Protein AF-A0A7K1LJY1-F1 (afdb_monomer_lite)

Radius of gyration: 19.33 Å; chains: 1; bounding box: 56×47×33 Å

Organism: NCBI:txid592378

Foldseek 3Di:
DPDPVPPPPPPPVVVVVVVCCVVVVVCVVVVQVVVCVVVVDPDDDDDPVVVVVVVVVVCVVCVDPDDD

Sequence (68 aa):
MSAAHHLVRRIRRSGLVRFASGVLGADKYERYLDYHRRHGCSEPPMSEKEYWRSLTDHQEANPGARCC

pLDDT: mean 77.82, std 14.74, range [47.88, 94.06]

Secondary structure (DSSP, 8-state):
--SSSSGGGGS-HHHHHHHHHHHHTTTHHHHHHHHHHHHT-SSPPPPHHHHHHHHHHHHHHS------

Structure (mmCIF, N/CA/C/O backbone):
data_AF-A0A7K1LJY1-F1
#
_entry.id   AF-A0A7K1LJY1-F1
#
loop_
_atom_site.group_PDB
_atom_site.id
_atom_site.type_symbol
_atom_site.label_atom_id
_atom_site.label_alt_id
_atom_site.label_comp_id
_atom_site.label_asym_id
_atom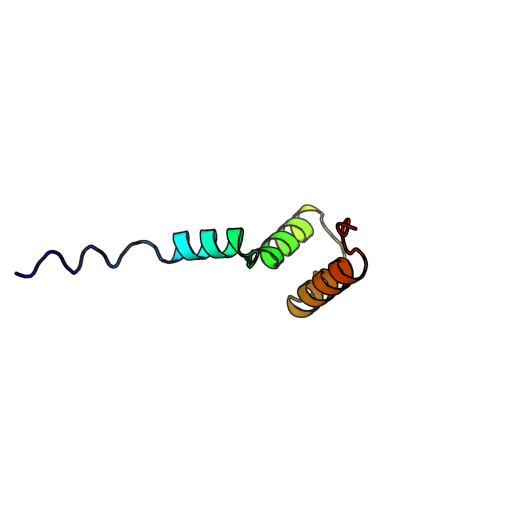_site.label_entity_id
_at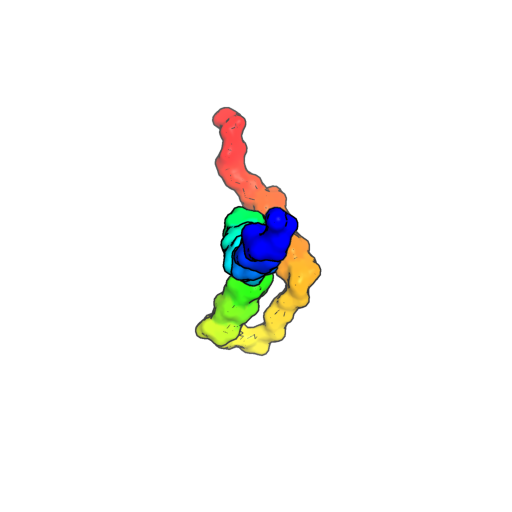om_site.label_seq_id
_atom_site.pdbx_PDB_ins_code
_atom_site.Cartn_x
_atom_site.Cartn_y
_atom_site.Cartn_z
_atom_site.occupancy
_atom_site.B_iso_or_equiv
_atom_site.auth_seq_id
_atom_site.auth_comp_id
_atom_site.auth_asym_id
_atom_site.auth_atom_id
_atom_site.pdbx_PDB_model_num
ATOM 1 N N . MET A 1 1 ? -29.642 29.855 -22.817 1.00 47.88 1 MET A N 1
ATOM 2 C CA . MET A 1 1 ? -28.310 29.296 -22.481 1.00 47.88 1 MET A CA 1
ATOM 3 C C . MET A 1 1 ? -28.362 28.636 -21.093 1.00 47.88 1 MET A C 1
ATOM 5 O O . MET A 1 1 ? -28.001 29.287 -20.127 1.00 47.88 1 MET A O 1
ATOM 9 N N . SER A 1 2 ? -28.898 27.408 -20.940 1.00 52.38 2 SER A N 1
ATOM 10 C CA . SER A 1 2 ? -29.112 26.829 -19.586 1.00 52.38 2 SER A CA 1
ATOM 11 C C . SER A 1 2 ? -29.055 25.288 -19.435 1.00 52.38 2 SER A C 1
ATOM 13 O O . SER A 1 2 ? -29.173 24.796 -18.325 1.00 52.38 2 SER A O 1
ATOM 15 N N . ALA A 1 3 ? -28.812 24.481 -20.477 1.00 56.19 3 ALA A N 1
ATOM 16 C CA . ALA A 1 3 ? -28.923 23.011 -20.338 1.00 56.19 3 ALA A CA 1
ATOM 17 C C . ALA A 1 3 ? -27.595 22.224 -20.413 1.00 56.19 3 ALA A C 1
ATOM 19 O O . ALA A 1 3 ? -27.517 21.100 -19.924 1.00 56.19 3 ALA A O 1
ATOM 20 N N . ALA A 1 4 ? -26.526 22.796 -20.981 1.00 53.69 4 ALA A N 1
ATOM 21 C CA . ALA A 1 4 ? -25.313 22.037 -21.317 1.00 53.69 4 ALA A CA 1
ATOM 22 C C . ALA A 1 4 ? -24.314 21.852 -20.152 1.00 53.69 4 ALA A C 1
ATOM 24 O O . ALA A 1 4 ? -23.492 20.940 -20.185 1.00 53.69 4 ALA A O 1
ATOM 25 N N . HIS A 1 5 ? -24.383 22.672 -19.097 1.00 50.16 5 HIS A N 1
ATOM 26 C CA . HIS A 1 5 ? -23.387 22.648 -18.011 1.00 50.16 5 HIS A CA 1
ATOM 27 C C . HIS A 1 5 ? -23.648 21.586 -16.926 1.00 50.16 5 HIS A C 1
ATOM 29 O O . HIS A 1 5 ? -22.735 21.246 -16.173 1.00 50.16 5 HIS A O 1
ATOM 35 N N . HIS A 1 6 ? -24.855 21.017 -16.838 1.00 50.84 6 HIS A N 1
ATOM 36 C CA . HIS A 1 6 ? -25.170 20.019 -15.805 1.00 50.84 6 HIS A CA 1
ATOM 37 C C . HIS A 1 6 ? -24.772 18.583 -16.183 1.00 50.84 6 HIS A C 1
ATOM 39 O O . HIS A 1 6 ? -24.556 17.762 -15.291 1.00 50.84 6 HIS A O 1
ATOM 45 N N . LEU A 1 7 ? -24.607 18.278 -17.475 1.00 56.09 7 LEU A N 1
ATOM 46 C CA . LEU A 1 7 ? -24.377 16.907 -17.947 1.00 56.09 7 LEU A CA 1
ATOM 47 C C . LEU A 1 7 ? -22.916 16.434 -17.787 1.00 56.09 7 LEU A C 1
ATOM 49 O O . LEU A 1 7 ? -22.658 15.240 -17.670 1.00 56.09 7 LEU A O 1
ATOM 53 N N . VAL A 1 8 ? -21.953 17.356 -17.693 1.00 55.59 8 VAL A N 1
ATOM 54 C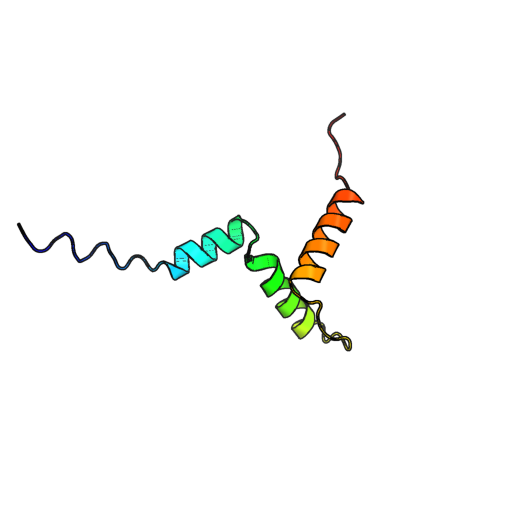 CA . VAL A 1 8 ? -20.510 17.036 -17.631 1.00 55.59 8 VAL A CA 1
ATOM 55 C C . VAL A 1 8 ? -20.039 16.626 -16.219 1.00 55.59 8 VAL A C 1
ATOM 57 O O . VAL A 1 8 ? -18.976 16.031 -16.053 1.00 55.59 8 VAL A O 1
ATOM 60 N N . ARG A 1 9 ? -20.836 16.848 -15.162 1.00 54.03 9 ARG A N 1
ATOM 61 C CA . ARG A 1 9 ? -20.418 16.601 -13.759 1.00 54.03 9 ARG A CA 1
ATOM 62 C C . ARG A 1 9 ? -20.529 15.150 -13.276 1.00 54.03 9 ARG A C 1
ATOM 64 O O . ARG A 1 9 ? -20.247 14.890 -12.107 1.00 54.03 9 ARG A O 1
ATOM 71 N N . ARG A 1 10 ? -20.904 14.195 -14.135 1.00 54.94 10 ARG A N 1
ATOM 72 C CA . ARG A 1 10 ? -21.038 12.774 -13.758 1.00 54.94 10 ARG A CA 1
ATOM 73 C C . ARG A 1 10 ? -20.110 11.841 -14.533 1.00 54.94 10 ARG A C 1
ATOM 75 O O . ARG A 1 10 ? -20.389 10.653 -14.651 1.00 54.94 10 ARG A O 1
ATOM 82 N N . ILE A 1 11 ? -18.956 12.342 -14.977 1.00 57.66 11 ILE A N 1
ATOM 83 C CA . ILE A 1 11 ? -17.801 11.462 -15.181 1.00 57.66 11 ILE A CA 1
ATOM 84 C C . ILE A 1 11 ? -17.478 10.876 -13.807 1.00 57.66 11 ILE A C 1
ATOM 86 O O . ILE A 1 11 ? -17.177 11.600 -12.856 1.00 57.66 11 ILE A O 1
ATOM 90 N N . ARG A 1 12 ? -17.677 9.563 -13.672 1.00 58.47 12 ARG A N 1
ATOM 91 C CA . ARG A 1 12 ? -17.578 8.824 -12.414 1.00 58.47 12 ARG A CA 1
ATOM 92 C C . ARG A 1 12 ? -16.170 9.019 -11.849 1.00 58.47 12 ARG A C 1
ATOM 94 O O . ARG A 1 12 ? -15.250 8.317 -12.257 1.00 58.47 12 ARG A O 1
ATOM 101 N N . ARG A 1 13 ? -16.006 9.961 -10.905 1.00 59.72 13 ARG A N 1
ATOM 102 C CA . ARG A 1 13 ? -14.745 10.194 -10.171 1.00 59.72 13 ARG A CA 1
ATOM 103 C C . ARG A 1 13 ? -14.136 8.878 -9.688 1.00 59.72 13 ARG A C 1
ATOM 105 O O . ARG A 1 13 ? -12.929 8.735 -9.712 1.00 59.72 13 ARG A O 1
ATOM 112 N N . SER A 1 14 ? -14.966 7.895 -9.347 1.00 66.38 14 SER A N 1
ATOM 113 C CA . SER A 1 14 ? -14.547 6.550 -8.954 1.00 66.38 14 SER A CA 1
ATOM 114 C C . SER A 1 14 ? -13.739 5.791 -10.013 1.00 66.38 14 SER A C 1
ATOM 116 O O . SER A 1 14 ? -12.788 5.116 -9.646 1.00 66.38 14 SER A O 1
ATOM 118 N N . GLY A 1 15 ? -14.063 5.892 -11.304 1.00 69.69 15 GLY A N 1
ATOM 119 C CA . GLY A 1 15 ? -13.308 5.204 -12.359 1.00 69.69 15 GLY A CA 1
ATOM 120 C C . GLY A 1 15 ? -11.919 5.807 -12.556 1.00 69.69 15 GLY A C 1
ATOM 121 O O . GLY A 1 15 ? -10.928 5.085 -12.584 1.00 69.69 15 GLY A O 1
ATOM 122 N N . LEU A 1 16 ? -11.848 7.140 -12.603 1.00 69.75 16 LEU A N 1
ATOM 123 C CA . LEU A 1 16 ? -10.585 7.872 -12.713 1.00 69.75 16 LEU A CA 1
ATOM 124 C C . LEU A 1 16 ? -9.730 7.737 -11.451 1.00 69.75 16 LEU A C 1
ATOM 126 O O . LEU A 1 16 ? -8.527 7.577 -11.574 1.00 69.75 16 LEU A O 1
ATOM 130 N N . VAL A 1 17 ? -10.334 7.748 -10.258 1.00 68.56 17 VAL A N 1
ATOM 131 C CA . VAL A 1 17 ? -9.620 7.520 -8.993 1.00 68.56 17 VAL A CA 1
ATOM 132 C C . VAL A 1 17 ? -9.086 6.095 -8.928 1.00 68.56 17 VAL A C 1
ATOM 134 O O . VAL A 1 17 ? -7.920 5.934 -8.623 1.00 68.56 17 VAL A O 1
ATOM 137 N N . ARG A 1 18 ? -9.863 5.062 -9.282 1.00 66.19 18 ARG A N 1
ATOM 138 C CA . ARG A 1 18 ? -9.344 3.681 -9.298 1.00 66.19 18 ARG A CA 1
ATOM 139 C C . ARG A 1 18 ? -8.247 3.479 -10.338 1.00 66.19 18 ARG A C 1
ATOM 141 O O . ARG A 1 18 ? -7.262 2.811 -10.048 1.00 66.19 18 ARG A O 1
ATOM 148 N N . PHE A 1 19 ? -8.400 4.065 -11.523 1.00 67.25 19 PHE A N 1
ATOM 149 C CA . PHE A 1 19 ? -7.370 4.024 -12.557 1.00 67.25 19 PHE A CA 1
ATOM 150 C C . PHE A 1 19 ? -6.104 4.769 -12.115 1.00 67.25 19 PHE A C 1
ATOM 152 O O . PHE A 1 19 ? -5.016 4.214 -12.192 1.00 67.25 19 PHE A O 1
ATOM 159 N N . ALA A 1 20 ? -6.242 5.983 -11.575 1.00 66.12 20 ALA A N 1
ATOM 160 C CA . ALA A 1 20 ? -5.128 6.750 -11.029 1.00 66.12 20 ALA A CA 1
ATOM 161 C C . ALA A 1 20 ? -4.469 6.022 -9.852 1.00 66.12 20 ALA A C 1
ATOM 163 O O . ALA A 1 20 ? -3.251 5.960 -9.806 1.00 66.12 20 ALA A O 1
ATOM 164 N N . SER A 1 21 ? -5.234 5.405 -8.950 1.00 66.31 21 SER A N 1
ATOM 165 C CA . SER A 1 21 ? -4.694 4.591 -7.860 1.00 66.31 21 SER A CA 1
ATOM 166 C C . SER A 1 21 ? -3.928 3.376 -8.379 1.00 66.31 21 SER A C 1
ATOM 168 O O . SER A 1 21 ? -2.846 3.110 -7.873 1.00 66.31 21 SER A O 1
ATOM 170 N N . GLY A 1 22 ? -4.424 2.694 -9.416 1.00 62.56 22 GLY A N 1
ATOM 171 C CA . GLY A 1 22 ? -3.717 1.580 -10.057 1.00 62.56 22 GLY A CA 1
ATOM 172 C C . GLY A 1 22 ? -2.437 1.997 -10.790 1.00 62.56 22 GLY A C 1
ATOM 173 O O . GLY A 1 22 ? -1.443 1.278 -10.755 1.00 62.56 22 GLY A O 1
ATOM 174 N N . VAL A 1 23 ? -2.434 3.173 -11.429 1.00 68.81 23 VAL A N 1
ATOM 175 C CA . VAL A 1 23 ? -1.267 3.715 -12.153 1.00 68.81 23 VAL A CA 1
ATOM 176 C C . VAL A 1 23 ? -0.224 4.301 -11.195 1.00 68.81 23 VAL A C 1
ATOM 178 O O . VAL A 1 23 ? 0.969 4.089 -11.383 1.00 68.81 23 VAL A O 1
ATOM 181 N N . LEU A 1 24 ? -0.659 5.011 -10.152 1.00 67.75 24 LEU A N 1
ATOM 182 C CA . LEU A 1 24 ? 0.208 5.603 -9.125 1.00 67.75 24 LEU A CA 1
ATOM 183 C C . LEU A 1 24 ? 0.662 4.574 -8.078 1.00 67.75 24 LEU A C 1
ATOM 185 O O . LEU A 1 24 ? 1.507 4.878 -7.240 1.00 67.75 24 LEU A O 1
ATOM 189 N N . GLY A 1 25 ? 0.103 3.360 -8.104 1.00 67.62 25 GLY A N 1
ATOM 190 C CA . GLY A 1 25 ? 0.376 2.315 -7.122 1.00 67.62 25 GLY A CA 1
ATOM 191 C C . GLY A 1 25 ? -0.225 2.589 -5.741 1.00 67.62 25 GLY A C 1
ATOM 192 O O . GLY A 1 25 ? 0.208 1.983 -4.765 1.00 67.62 25 GLY A O 1
ATOM 193 N N . ALA A 1 26 ? -1.218 3.474 -5.638 1.00 70.75 26 ALA A N 1
ATOM 194 C CA . ALA A 1 26 ? -1.960 3.709 -4.400 1.00 70.75 26 ALA A CA 1
ATOM 195 C C . ALA A 1 26 ? -2.875 2.524 -4.021 1.00 70.75 26 ALA A C 1
ATOM 197 O O . ALA A 1 26 ? -3.377 2.476 -2.905 1.00 70.75 26 ALA A O 1
ATOM 198 N N . ASP A 1 27 ? -3.080 1.555 -4.920 1.00 81.38 27 ASP A N 1
ATOM 199 C CA . ASP A 1 27 ? -3.827 0.313 -4.675 1.00 81.38 27 ASP A CA 1
ATOM 200 C C . ASP A 1 27 ? -2.951 -0.849 -4.157 1.00 81.38 27 ASP A C 1
ATOM 202 O O . ASP A 1 27 ? -3.451 -1.950 -3.917 1.00 81.38 27 ASP A O 1
ATOM 206 N N . LYS A 1 28 ? -1.641 -0.637 -3.962 1.00 86.62 28 LYS A N 1
ATOM 207 C CA . LYS A 1 28 ? -0.701 -1.695 -3.548 1.00 86.62 28 LYS A CA 1
ATOM 208 C C . LYS A 1 28 ? -1.089 -2.375 -2.232 1.00 86.62 28 LYS A C 1
ATOM 210 O O . LYS A 1 28 ? -1.008 -3.600 -2.145 1.00 86.62 28 LYS A O 1
ATOM 215 N N . TYR A 1 29 ? -1.564 -1.611 -1.247 1.00 90.06 29 TYR A N 1
ATOM 216 C CA . TYR A 1 29 ? -2.013 -2.178 0.027 1.00 90.06 29 TYR A CA 1
ATOM 217 C C . TYR A 1 29 ? -3.274 -3.045 -0.130 1.00 90.06 29 TYR A C 1
ATOM 219 O O . TYR A 1 29 ? -3.334 -4.149 0.409 1.00 90.06 29 TYR A O 1
ATOM 227 N N . GLU A 1 30 ? -4.249 -2.623 -0.946 1.00 89.44 30 GLU A N 1
ATOM 228 C CA . GLU A 1 30 ? -5.439 -3.439 -1.242 1.00 89.44 30 GLU A CA 1
ATOM 229 C C . GLU A 1 30 ? -5.056 -4.772 -1.906 1.00 89.44 30 GLU A C 1
ATOM 231 O O . GLU A 1 30 ? -5.592 -5.824 -1.553 1.00 89.44 30 GLU A O 1
ATOM 236 N N . ARG A 1 31 ? -4.088 -4.749 -2.833 1.00 89.62 31 ARG A N 1
ATOM 237 C CA . ARG A 1 31 ? -3.569 -5.964 -3.483 1.00 89.62 31 ARG A CA 1
ATOM 238 C C . ARG A 1 31 ? -2.818 -6.868 -2.507 1.00 89.62 31 ARG A C 1
ATOM 240 O O . ARG A 1 31 ? -2.946 -8.085 -2.614 1.00 89.62 31 ARG A O 1
ATOM 247 N N . TYR A 1 32 ? -2.082 -6.299 -1.551 1.00 91.69 32 TYR A N 1
ATOM 248 C CA . TYR A 1 32 ? -1.450 -7.057 -0.468 1.00 91.69 32 TYR A CA 1
ATOM 249 C C . TYR A 1 32 ? -2.490 -7.784 0.394 1.00 91.6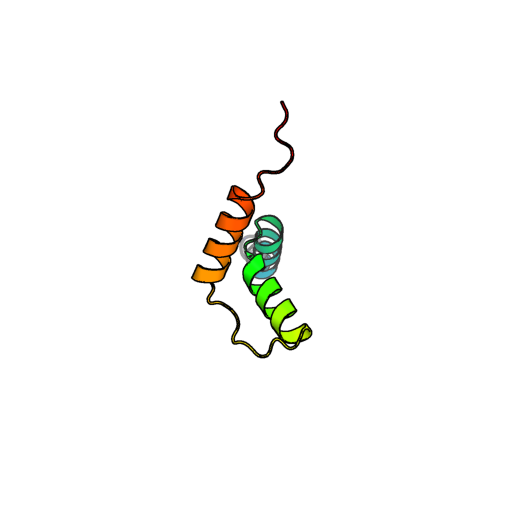9 32 TYR A C 1
ATOM 251 O O . TYR A 1 32 ? -2.361 -8.986 0.616 1.00 91.69 32 TYR A O 1
ATOM 259 N N . LEU A 1 33 ? -3.557 -7.098 0.814 1.00 92.06 33 LEU A N 1
ATOM 260 C CA . LEU A 1 33 ? -4.638 -7.725 1.581 1.00 92.06 33 LEU A CA 1
ATOM 261 C C . LEU A 1 33 ? -5.341 -8.824 0.780 1.00 92.06 33 LEU A C 1
ATOM 263 O O . LEU A 1 33 ? -5.673 -9.880 1.315 1.00 92.06 33 LEU A O 1
ATOM 267 N N . ASP A 1 34 ? -5.562 -8.600 -0.514 1.00 92.00 34 ASP A N 1
ATOM 268 C CA . ASP A 1 34 ? -6.159 -9.604 -1.385 1.00 92.00 34 ASP A CA 1
ATOM 269 C C . ASP A 1 34 ? -5.268 -10.845 -1.540 1.00 92.00 34 ASP A C 1
ATOM 271 O O . ASP A 1 34 ? -5.752 -11.968 -1.396 1.00 92.00 34 ASP A O 1
ATOM 275 N N . TYR A 1 35 ? -3.962 -10.648 -1.739 1.00 92.12 35 TYR A N 1
ATOM 276 C CA . TYR A 1 35 ? -2.969 -11.720 -1.734 1.00 92.12 35 TYR A CA 1
ATOM 277 C C . TYR A 1 35 ? -2.991 -12.494 -0.411 1.00 92.12 35 TYR A C 1
ATOM 279 O O . TYR A 1 35 ? -3.118 -13.719 -0.429 1.00 92.12 35 TYR A O 1
ATOM 287 N N . HIS A 1 36 ? -2.960 -11.782 0.718 1.00 92.44 36 HIS A N 1
ATOM 288 C CA . HIS A 1 36 ? -2.969 -12.356 2.061 1.00 92.44 36 HIS A CA 1
ATOM 289 C C . HIS A 1 36 ? -4.210 -13.222 2.312 1.00 92.44 36 HIS A C 1
ATOM 291 O O . HIS A 1 36 ? -4.104 -14.336 2.824 1.00 92.44 36 HIS A O 1
ATOM 297 N N . ARG A 1 37 ? -5.396 -12.750 1.898 1.00 90.44 37 ARG A N 1
ATOM 298 C CA . ARG A 1 37 ? -6.647 -13.524 1.988 1.00 90.44 37 ARG A CA 1
ATOM 299 C C . ARG A 1 37 ? -6.618 -14.775 1.116 1.00 90.44 37 ARG A C 1
ATOM 301 O O . ARG A 1 37 ? -7.065 -15.825 1.559 1.00 90.44 37 ARG A O 1
ATOM 308 N N . ARG A 1 38 ? -6.111 -14.670 -0.118 1.00 93.31 38 ARG A N 1
ATOM 309 C CA . ARG A 1 38 ? -6.056 -15.799 -1.064 1.00 93.31 38 ARG A CA 1
ATOM 310 C C . ARG A 1 38 ? -5.051 -16.871 -0.654 1.00 93.31 38 ARG A C 1
ATOM 312 O O . ARG A 1 38 ? -5.289 -18.038 -0.928 1.00 93.31 38 ARG A O 1
ATOM 319 N N . HIS A 1 39 ? -3.944 -16.473 -0.031 1.00 91.38 39 HIS A N 1
ATOM 320 C CA . HIS A 1 39 ? -2.874 -17.389 0.372 1.00 91.38 39 HIS A CA 1
ATOM 321 C C . HIS A 1 39 ? -3.106 -17.989 1.760 1.00 91.38 39 HIS A C 1
ATOM 323 O O . HIS A 1 39 ? -2.387 -18.904 2.146 1.00 91.38 39 HIS A O 1
ATOM 329 N N . GLY A 1 40 ? -4.121 -17.513 2.491 1.00 80.25 40 GLY A N 1
ATOM 330 C CA . GLY A 1 40 ? -4.500 -18.084 3.779 1.00 80.25 40 GLY A CA 1
ATOM 331 C C . GLY A 1 40 ? -3.390 -17.981 4.823 1.00 80.25 40 GLY A C 1
ATOM 332 O O . GLY A 1 40 ? -3.191 -18.925 5.582 1.00 80.25 40 GLY A O 1
ATOM 333 N N . CYS A 1 41 ? -2.655 -16.862 4.849 1.00 85.25 41 CYS A N 1
ATOM 334 C CA . CYS A 1 41 ? -1.655 -16.625 5.887 1.00 85.25 41 CYS A CA 1
ATOM 335 C C . CYS A 1 41 ? -2.310 -16.709 7.275 1.00 85.25 41 CYS A C 1
ATOM 337 O O . CYS A 1 41 ? -3.341 -16.081 7.523 1.00 85.25 41 CYS A O 1
ATOM 339 N N . SER A 1 42 ? -1.709 -17.501 8.166 1.00 84.06 42 SER A N 1
ATOM 340 C CA . SER A 1 42 ? -2.172 -17.705 9.546 1.00 84.06 42 SER A CA 1
ATOM 341 C C . SER A 1 42 ? -1.936 -16.490 10.441 1.00 84.06 42 SER A C 1
ATOM 343 O O . SER A 1 42 ? -2.584 -16.336 11.474 1.00 84.06 42 SER A O 1
ATOM 345 N N . GLU A 1 43 ? -0.984 -15.647 10.058 1.00 90.31 43 GLU A N 1
ATOM 346 C CA . GLU A 1 43 ? -0.642 -14.418 10.759 1.00 90.31 43 GLU A CA 1
ATOM 347 C C . GLU A 1 43 ? -1.591 -13.285 10.351 1.00 90.31 43 GLU A C 1
ATOM 349 O O . GLU 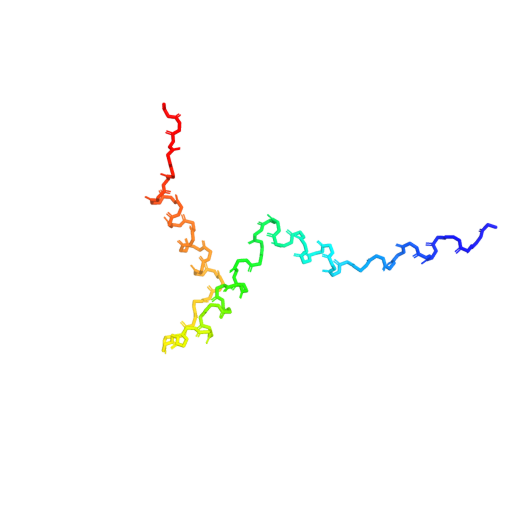A 1 43 ? -2.092 -13.279 9.226 1.00 90.31 43 GLU A O 1
ATOM 354 N N . PRO A 1 44 ? -1.867 -12.315 11.237 1.00 91.50 44 PRO A N 1
ATOM 355 C CA . PRO A 1 44 ? -2.603 -11.120 10.853 1.00 91.50 44 PRO A CA 1
ATOM 356 C C . PRO A 1 44 ? -1.865 -10.342 9.750 1.00 91.50 44 PRO A C 1
ATOM 358 O O . PRO A 1 44 ? -0.637 -10.236 9.799 1.00 91.50 44 PRO A O 1
ATOM 361 N N . PRO A 1 45 ? -2.588 -9.737 8.789 1.00 92.81 45 PRO A N 1
ATOM 362 C CA . PRO A 1 45 ? -1.957 -8.878 7.799 1.00 92.81 45 PRO A CA 1
ATOM 363 C C . PRO A 1 45 ? -1.317 -7.660 8.473 1.00 92.81 45 PRO A C 1
ATOM 365 O O . PRO A 1 45 ? -1.840 -7.128 9.455 1.00 92.81 45 PRO A O 1
ATOM 368 N N . MET A 1 46 ? -0.219 -7.178 7.894 1.00 93.88 46 MET A N 1
ATOM 369 C CA . MET A 1 46 ? 0.434 -5.941 8.312 1.00 93.88 46 MET A CA 1
ATOM 370 C C . MET A 1 46 ? -0.531 -4.755 8.230 1.00 93.88 46 MET A C 1
ATOM 372 O O . MET A 1 46 ? -1.372 -4.663 7.321 1.00 93.88 46 MET A O 1
ATOM 376 N N . SER A 1 47 ? -0.367 -3.797 9.143 1.00 93.38 47 SER A N 1
ATOM 377 C CA . SER A 1 47 ?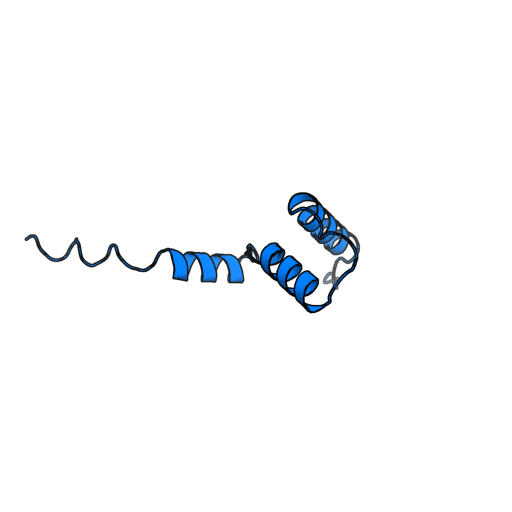 -1.023 -2.501 8.999 1.00 93.38 47 SER A CA 1
ATOM 378 C C . SER A 1 47 ? -0.503 -1.774 7.756 1.00 93.38 47 SER A C 1
ATOM 380 O O . SER A 1 47 ? 0.596 -2.031 7.260 1.00 93.38 47 SER A O 1
ATOM 382 N N . GLU A 1 48 ? -1.282 -0.821 7.253 1.00 90.19 48 GLU A N 1
ATOM 383 C CA . GLU A 1 48 ? -0.917 -0.045 6.065 1.00 90.19 48 GLU A CA 1
ATOM 384 C C . GLU A 1 48 ? 0.449 0.648 6.212 1.00 90.19 48 GLU A C 1
ATOM 386 O O . GLU A 1 48 ? 1.280 0.615 5.306 1.00 90.19 48 GLU A O 1
ATOM 391 N N . LYS A 1 49 ? 0.723 1.227 7.385 1.00 91.12 49 LYS A N 1
ATOM 392 C CA . LYS A 1 49 ? 1.993 1.909 7.665 1.00 91.12 49 LYS A CA 1
ATOM 393 C C . LYS A 1 49 ? 3.184 0.949 7.642 1.00 91.12 49 LYS A C 1
ATOM 395 O O . LYS A 1 49 ? 4.247 1.309 7.139 1.00 91.12 49 LYS A O 1
ATOM 400 N N . GLU A 1 50 ? 3.019 -0.246 8.203 1.00 93.88 50 GLU A N 1
ATOM 401 C CA . GLU A 1 50 ? 4.059 -1.281 8.217 1.00 93.88 50 GLU A CA 1
ATOM 402 C C . GLU A 1 50 ? 4.330 -1.805 6.811 1.00 93.88 50 GLU A C 1
ATOM 404 O O . GLU A 1 50 ? 5.491 -1.933 6.427 1.00 93.88 50 GLU A O 1
ATOM 409 N N . TYR A 1 51 ? 3.275 -2.008 6.017 1.00 93.50 51 TYR A N 1
ATOM 410 C CA . TYR A 1 51 ? 3.397 -2.393 4.616 1.00 93.50 51 TYR A CA 1
ATOM 411 C C . TYR A 1 51 ? 4.220 -1.375 3.819 1.00 93.50 51 TYR A C 1
ATOM 413 O O . TYR A 1 51 ? 5.171 -1.750 3.133 1.00 93.50 51 TYR A O 1
ATOM 421 N N . TRP A 1 52 ? 3.901 -0.082 3.938 1.00 91.00 52 TRP A N 1
ATOM 422 C CA . TRP A 1 52 ? 4.636 0.964 3.223 1.00 91.00 52 TRP A CA 1
ATOM 423 C C . TRP A 1 52 ? 6.092 1.068 3.661 1.00 91.00 52 TRP A C 1
ATOM 425 O O . TRP A 1 52 ? 6.963 1.233 2.811 1.00 91.00 52 TRP A O 1
ATOM 435 N N . ARG A 1 53 ? 6.370 0.927 4.962 1.00 94.06 53 ARG A N 1
ATOM 436 C CA . ARG A 1 53 ? 7.747 0.895 5.465 1.00 94.06 53 ARG A CA 1
ATOM 437 C C . ARG A 1 53 ? 8.518 -0.287 4.881 1.00 94.06 53 ARG A C 1
ATOM 439 O O . ARG A 1 53 ? 9.558 -0.077 4.276 1.00 94.06 53 ARG A O 1
ATOM 446 N N . SER A 1 54 ? 7.966 -1.496 4.984 1.00 93.25 54 SER A N 1
ATOM 447 C CA . SER A 1 54 ? 8.590 -2.714 4.456 1.00 93.25 54 SER A CA 1
ATOM 448 C C . SER A 1 54 ? 8.843 -2.632 2.948 1.00 93.25 54 SER A C 1
ATOM 450 O O . SER A 1 54 ? 9.890 -3.068 2.471 1.00 93.25 54 SER A O 1
ATOM 452 N N . LEU A 1 55 ? 7.913 -2.042 2.191 1.00 90.50 55 LEU A N 1
ATOM 453 C CA . LEU A 1 55 ? 8.078 -1.845 0.755 1.00 90.50 55 LEU A CA 1
ATOM 454 C C . LEU A 1 55 ? 9.246 -0.901 0.440 1.00 90.50 55 LEU A C 1
ATOM 456 O O . LEU A 1 55 ? 10.035 -1.207 -0.452 1.00 90.50 55 LEU A O 1
ATOM 460 N N . THR A 1 56 ? 9.363 0.217 1.160 1.00 90.25 56 THR A N 1
ATOM 461 C CA . THR A 1 56 ? 10.489 1.149 1.012 1.00 90.25 56 THR A CA 1
ATOM 462 C C . THR A 1 56 ? 11.804 0.482 1.397 1.00 90.25 56 THR A C 1
ATOM 464 O O . THR A 1 56 ? 12.740 0.512 0.604 1.00 90.25 56 THR A O 1
ATOM 467 N N . ASP A 1 57 ? 11.856 -0.202 2.543 1.00 93.88 57 ASP A N 1
ATOM 468 C CA . ASP A 1 57 ? 13.052 -0.916 3.005 1.00 93.88 57 ASP A CA 1
ATOM 469 C C . ASP A 1 57 ? 13.510 -1.947 1.960 1.00 93.88 57 ASP A C 1
ATOM 471 O O . ASP A 1 57 ? 14.693 -2.060 1.646 1.00 93.88 57 ASP A O 1
ATOM 475 N N . HIS A 1 58 ? 12.563 -2.671 1.355 1.00 89.81 58 HIS A N 1
ATOM 476 C CA . HIS A 1 58 ? 12.857 -3.622 0.288 1.00 89.81 58 HIS A CA 1
ATOM 477 C C . HIS A 1 58 ? 13.435 -2.940 -0.960 1.00 89.81 58 HIS A C 1
ATOM 479 O O . HIS A 1 58 ? 14.364 -3.475 -1.564 1.00 89.81 58 HIS A O 1
ATOM 485 N N . GLN A 1 59 ? 12.917 -1.771 -1.345 1.00 89.44 59 GLN A N 1
ATOM 486 C CA . GLN A 1 59 ? 13.416 -0.995 -2.487 1.00 89.44 59 GLN A CA 1
ATOM 487 C C . GLN A 1 59 ? 14.803 -0.400 -2.231 1.00 89.44 59 GLN A C 1
ATOM 489 O O . GLN A 1 59 ? 15.631 -0.366 -3.140 1.00 89.44 59 GLN A O 1
ATOM 494 N N . GLU A 1 60 ? 15.067 0.048 -1.006 1.00 88.56 60 GLU A N 1
ATOM 495 C CA . GLU A 1 60 ? 16.378 0.555 -0.604 1.00 88.56 60 GLU A CA 1
ATOM 496 C C . GLU A 1 60 ? 17.421 -0.560 -0.527 1.00 88.56 60 GLU A C 1
ATOM 498 O O . GLU A 1 60 ? 18.550 -0.366 -0.976 1.00 88.56 60 GLU A O 1
ATOM 503 N N . ALA A 1 61 ? 17.039 -1.732 -0.009 1.00 90.38 61 ALA A N 1
ATOM 504 C CA . ALA A 1 61 ? 17.909 -2.902 0.086 1.00 90.38 61 ALA A CA 1
ATOM 505 C C . ALA A 1 61 ? 18.160 -3.575 -1.273 1.00 90.38 61 ALA A C 1
ATOM 507 O O . ALA A 1 61 ? 19.210 -4.181 -1.475 1.00 90.38 61 ALA A O 1
ATOM 508 N N . ASN A 1 62 ? 17.217 -3.452 -2.213 1.00 85.88 62 ASN A N 1
ATOM 509 C CA . ASN A 1 62 ? 17.314 -3.992 -3.568 1.00 85.88 62 ASN A CA 1
ATOM 510 C C . ASN A 1 62 ? 17.254 -2.850 -4.587 1.00 85.88 62 ASN A C 1
ATOM 512 O O . ASN A 1 62 ? 16.309 -2.782 -5.384 1.00 85.88 62 ASN A O 1
ATOM 516 N N . PRO A 1 63 ? 18.246 -1.938 -4.589 1.00 79.88 63 PRO A N 1
ATOM 517 C CA . PRO A 1 63 ? 18.337 -0.975 -5.662 1.00 79.88 63 PRO A CA 1
ATOM 518 C C . PRO A 1 63 ? 18.566 -1.799 -6.928 1.00 79.88 63 PRO A C 1
ATOM 520 O O . PRO A 1 63 ? 19.567 -2.507 -7.031 1.00 79.88 63 PRO A O 1
ATOM 523 N N . GLY A 1 64 ? 17.608 -1.777 -7.860 1.00 80.06 64 GLY A N 1
ATOM 524 C CA . GLY A 1 64 ? 17.735 -2.489 -9.134 1.00 80.06 64 GLY A CA 1
ATOM 525 C C . GLY A 1 64 ? 19.017 -2.094 -9.873 1.00 80.06 64 GLY A C 1
ATOM 526 O O . GLY A 1 64 ? 19.752 -1.220 -9.414 1.00 80.06 64 GLY A O 1
ATOM 527 N N . ALA A 1 65 ? 19.285 -2.709 -11.030 1.00 76.12 65 ALA A N 1
ATOM 528 C CA . ALA A 1 65 ? 20.466 -2.395 -11.833 1.00 76.12 65 ALA A CA 1
ATOM 529 C C . ALA A 1 65 ? 20.603 -0.874 -12.014 1.00 76.12 65 ALA A C 1
ATOM 531 O O . ALA A 1 65 ? 19.865 -0.246 -12.777 1.00 76.12 65 ALA A O 1
ATOM 532 N N . ARG A 1 66 ? 21.514 -0.265 -11.249 1.00 76.00 66 ARG A N 1
ATOM 533 C CA . ARG A 1 66 ? 21.850 1.137 -11.426 1.00 76.00 66 ARG A CA 1
ATOM 534 C C . ARG A 1 66 ? 22.682 1.167 -12.688 1.00 76.00 66 ARG A C 1
ATOM 536 O O . ARG A 1 66 ? 23.647 0.420 -12.789 1.00 76.00 66 ARG A O 1
ATOM 543 N N . CYS A 1 67 ? 22.246 1.964 -13.656 1.00 76.00 67 CYS A N 1
ATOM 544 C CA . CYS A 1 67 ? 23.012 2.229 -14.860 1.00 76.00 67 CYS A CA 1
ATOM 545 C C . CYS A 1 67 ? 24.305 2.935 -14.434 1.00 76.00 67 CYS A C 1
ATOM 547 O O . CYS A 1 67 ? 24.330 4.156 -14.284 1.00 76.00 67 CYS A O 1
ATOM 549 N N . CYS A 1 68 ? 25.330 2.145 -14.141 1.00 68.56 68 CYS A N 1
ATOM 550 C CA . CYS A 1 68 ? 26.711 2.518 -14.362 1.00 68.56 68 CYS A CA 1
ATOM 551 C C . CYS A 1 68 ? 27.122 2.026 -15.749 1.00 68.56 68 CYS A C 1
ATOM 553 O O . CYS A 1 68 ? 26.659 0.936 -16.157 1.00 68.56 68 CYS A O 1
#

InterPro domains:
  IPR007423 Selenoprotein, putative [PF04328] (15-68)